Protein AF-A0A6N8U554-F1 (afdb_monomer_lite)

Structure (mmCIF, N/CA/C/O backbone):
data_AF-A0A6N8U554-F1
#
_entry.id   AF-A0A6N8U554-F1
#
loop_
_atom_site.group_PDB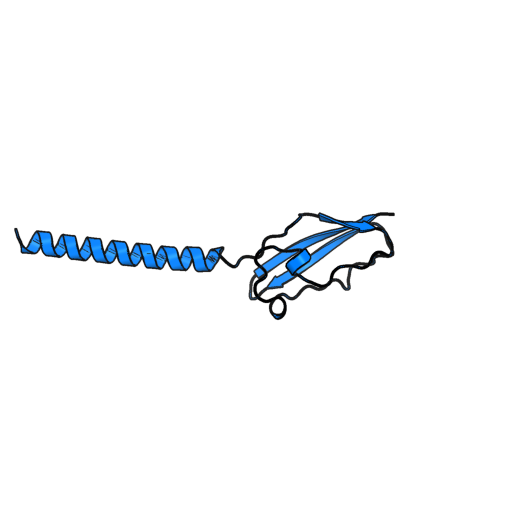
_atom_site.id
_atom_site.type_symbol
_atom_site.label_atom_id
_atom_site.label_alt_id
_atom_site.label_comp_id
_atom_site.label_asym_id
_atom_site.label_entity_id
_atom_site.label_seq_id
_atom_site.pdbx_PDB_ins_code
_atom_site.Cartn_x
_atom_site.Cartn_y
_atom_site.Cartn_z
_atom_site.occupancy
_atom_site.B_iso_or_equiv
_atom_site.auth_seq_id
_atom_site.auth_comp_id
_atom_site.auth_asym_id
_atom_site.auth_atom_id
_atom_site.pdbx_PDB_model_num
ATOM 1 N N . MET A 1 1 ? 44.448 8.160 -43.487 1.00 50.97 1 MET A N 1
ATOM 2 C CA . MET A 1 1 ? 43.441 8.940 -42.715 1.00 50.97 1 MET A CA 1
ATOM 3 C C . MET A 1 1 ? 42.009 8.383 -42.754 1.00 50.97 1 MET A C 1
ATOM 5 O O . MET A 1 1 ? 41.328 8.516 -41.744 1.00 50.97 1 MET A O 1
ATOM 9 N N . LYS A 1 2 ? 41.525 7.752 -43.843 1.00 50.47 2 LYS A N 1
ATOM 10 C CA . LYS A 1 2 ? 40.144 7.209 -43.920 1.00 50.47 2 LYS A CA 1
ATOM 11 C C . LYS A 1 2 ? 39.849 6.090 -42.902 1.00 50.47 2 LYS A C 1
ATOM 13 O O . LYS A 1 2 ? 38.805 6.107 -42.265 1.00 50.47 2 LYS A O 1
ATOM 18 N N . THR A 1 3 ? 40.797 5.181 -42.680 1.00 53.28 3 THR A N 1
ATOM 19 C CA . THR A 1 3 ? 40.669 4.038 -41.753 1.00 53.28 3 THR A CA 1
ATOM 20 C C . THR A 1 3 ? 40.617 4.444 -40.281 1.00 53.28 3 THR A C 1
ATOM 22 O O . THR A 1 3 ? 39.936 3.798 -39.492 1.00 53.28 3 THR A O 1
ATOM 25 N N . LEU A 1 4 ? 41.306 5.530 -39.906 1.00 53.41 4 LEU A N 1
ATOM 26 C CA . LEU A 1 4 ? 41.271 6.063 -38.541 1.00 53.41 4 LEU A CA 1
ATOM 27 C C . LEU A 1 4 ? 39.883 6.637 -38.236 1.00 53.41 4 LEU A C 1
ATOM 29 O O . LEU A 1 4 ? 39.271 6.263 -37.244 1.00 53.41 4 LEU A O 1
ATOM 33 N N . ARG A 1 5 ? 39.354 7.474 -39.143 1.00 56.22 5 ARG A N 1
ATOM 34 C CA . ARG A 1 5 ? 38.008 8.054 -39.022 1.00 56.22 5 ARG A CA 1
ATOM 35 C C . ARG A 1 5 ? 36.937 6.971 -38.906 1.00 56.22 5 ARG A C 1
ATOM 37 O O . ARG A 1 5 ? 36.113 7.066 -38.013 1.00 56.22 5 ARG A O 1
ATOM 44 N N . PHE A 1 6 ? 37.019 5.915 -39.717 1.00 57.59 6 PHE A N 1
ATOM 45 C CA . PHE A 1 6 ? 36.070 4.797 -39.684 1.00 57.59 6 PHE A CA 1
ATOM 46 C C . PHE A 1 6 ? 36.051 4.070 -38.327 1.00 57.59 6 PHE A C 1
ATOM 48 O O . PHE A 1 6 ? 34.981 3.795 -37.792 1.00 57.59 6 PHE A O 1
ATOM 55 N N . LYS A 1 7 ? 37.225 3.825 -37.723 1.00 60.88 7 LYS A N 1
ATOM 56 C CA . LYS A 1 7 ? 37.327 3.245 -36.373 1.00 60.88 7 LYS A CA 1
ATOM 57 C C . LYS A 1 7 ? 36.694 4.156 -35.319 1.00 60.88 7 LYS A C 1
ATOM 59 O O . LYS A 1 7 ? 35.897 3.678 -34.522 1.00 60.88 7 LYS A O 1
ATOM 64 N N . TYR A 1 8 ? 36.982 5.461 -35.345 1.00 64.94 8 TYR A N 1
ATOM 65 C CA . TYR A 1 8 ? 36.357 6.425 -34.428 1.00 64.94 8 TYR A CA 1
ATOM 66 C C . TYR A 1 8 ? 34.835 6.487 -34.586 1.00 64.94 8 TYR A C 1
ATOM 68 O O . TYR A 1 8 ? 34.127 6.543 -33.585 1.00 64.94 8 TYR A O 1
ATOM 76 N N . THR A 1 9 ? 34.319 6.421 -35.817 1.00 71.50 9 THR A N 1
ATOM 77 C CA . THR A 1 9 ? 32.872 6.380 -36.065 1.00 71.50 9 THR A CA 1
ATOM 78 C C . THR A 1 9 ? 32.244 5.109 -35.491 1.00 71.50 9 THR A C 1
ATOM 80 O O . THR A 1 9 ? 31.203 5.191 -34.848 1.00 71.50 9 THR A O 1
ATOM 83 N N . ILE A 1 10 ? 32.898 3.951 -35.634 1.00 77.62 10 ILE A N 1
ATOM 84 C CA . ILE A 1 10 ? 32.434 2.685 -35.043 1.00 77.62 10 ILE A CA 1
ATOM 85 C C . ILE A 1 10 ? 32.422 2.762 -33.509 1.00 77.62 10 ILE A C 1
ATOM 87 O O . ILE A 1 10 ? 31.421 2.401 -32.895 1.00 77.62 10 ILE A O 1
ATOM 91 N N . TYR A 1 11 ? 33.488 3.273 -32.881 1.00 81.75 11 TYR A N 1
ATOM 92 C CA . TYR A 1 11 ? 33.541 3.419 -31.421 1.00 81.75 11 TYR A CA 1
ATOM 93 C C . TYR A 1 11 ? 32.488 4.401 -30.893 1.00 81.75 11 TYR A C 1
ATOM 95 O O . TYR A 1 11 ? 31.866 4.130 -29.865 1.00 81.75 11 TYR A O 1
ATOM 103 N N . ALA A 1 12 ? 32.238 5.504 -31.604 1.00 81.06 12 ALA A N 1
ATOM 104 C CA . ALA A 1 12 ? 31.203 6.468 -31.237 1.00 81.06 12 ALA A CA 1
ATOM 105 C C . ALA A 1 12 ? 29.803 5.836 -31.287 1.00 81.06 12 ALA A C 1
ATOM 107 O O . ALA A 1 12 ? 29.045 5.945 -30.325 1.00 81.06 12 ALA A O 1
ATOM 108 N N . VAL A 1 13 ? 29.489 5.100 -32.360 1.00 84.88 13 VAL A N 1
ATOM 109 C CA . VAL A 1 13 ? 28.211 4.383 -32.501 1.00 84.88 13 VAL A CA 1
ATOM 110 C C . VAL A 1 13 ? 28.048 3.328 -31.405 1.00 84.88 13 VAL A C 1
ATOM 112 O O . VAL A 1 13 ? 26.995 3.263 -30.773 1.00 84.88 13 VAL A O 1
ATOM 115 N N . LEU A 1 14 ? 29.095 2.548 -31.119 1.00 86.44 14 LEU A N 1
ATOM 116 C CA . LEU A 1 14 ? 29.058 1.529 -30.069 1.00 86.44 14 LEU A CA 1
ATOM 117 C C . LEU A 1 14 ? 28.824 2.150 -28.683 1.00 86.44 14 LEU A C 1
ATOM 119 O O . LEU A 1 14 ? 28.030 1.641 -27.898 1.00 86.44 14 LEU A O 1
ATOM 123 N N . THR A 1 15 ? 29.459 3.292 -28.408 1.00 86.06 15 THR A N 1
ATOM 124 C CA . THR A 1 15 ? 29.278 4.032 -27.150 1.00 86.06 15 THR A CA 1
ATOM 125 C C . THR A 1 15 ? 27.847 4.549 -27.012 1.00 86.06 15 THR A C 1
ATOM 127 O O . THR A 1 15 ? 27.246 4.408 -25.949 1.00 86.06 15 THR A O 1
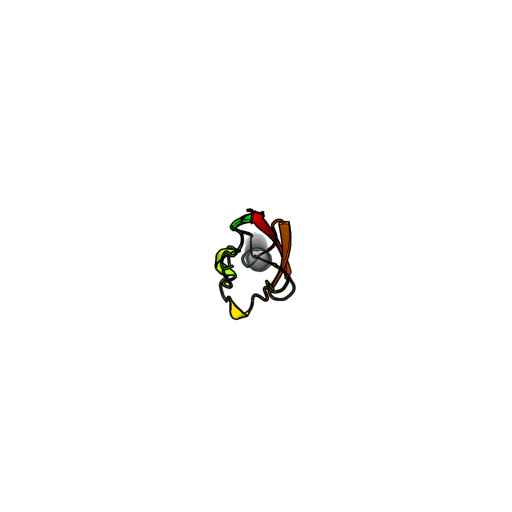ATOM 130 N N . CYS A 1 16 ? 27.262 5.082 -28.090 1.00 85.44 16 CYS A N 1
ATOM 131 C CA . CYS A 1 16 ? 25.864 5.515 -28.103 1.00 85.44 16 CYS A CA 1
ATOM 132 C C . CYS A 1 16 ? 24.884 4.357 -27.861 1.00 85.44 16 CYS A C 1
ATOM 134 O O . CYS A 1 16 ? 23.925 4.528 -27.111 1.00 85.44 16 CYS A O 1
ATOM 136 N N . ILE A 1 17 ? 25.133 3.178 -28.443 1.00 87.81 17 ILE A N 1
ATOM 137 C CA . ILE A 1 17 ? 24.305 1.980 -28.220 1.00 87.81 17 ILE A CA 1
ATOM 138 C C . ILE A 1 17 ? 24.427 1.493 -26.768 1.00 87.81 17 ILE A C 1
ATOM 140 O O . ILE A 1 17 ? 23.426 1.166 -26.135 1.00 87.81 17 ILE A O 1
ATOM 144 N N . CYS A 1 18 ? 25.633 1.487 -26.19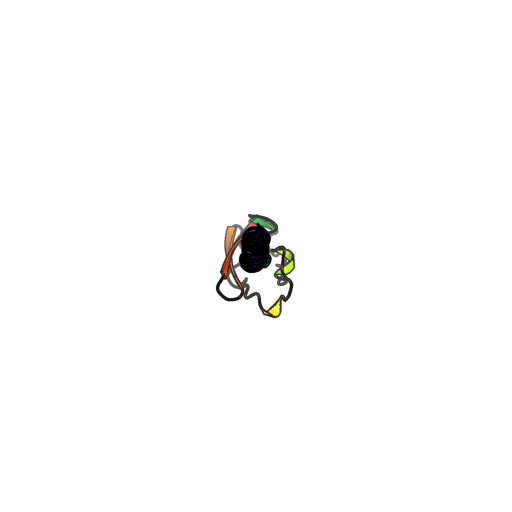8 1.00 87.88 18 CYS A N 1
ATOM 145 C CA . CYS A 1 18 ? 25.821 1.137 -24.789 1.00 87.88 18 CYS A CA 1
ATOM 146 C C . CYS A 1 18 ? 25.104 2.122 -23.853 1.00 87.88 18 CYS A C 1
ATOM 148 O O . CYS A 1 18 ? 24.464 1.698 -22.892 1.00 87.88 18 CYS A O 1
ATOM 150 N N . LEU A 1 19 ? 25.157 3.426 -24.144 1.00 86.62 19 LEU A N 1
ATOM 151 C CA . LEU A 1 19 ? 24.451 4.452 -23.370 1.00 86.62 19 LEU A CA 1
ATOM 152 C C . LEU A 1 19 ? 22.925 4.296 -23.450 1.00 86.62 19 LEU A C 1
ATOM 154 O O . LEU A 1 19 ? 22.253 4.435 -22.429 1.00 86.62 19 LEU A O 1
ATOM 158 N N . SER A 1 20 ? 22.367 3.967 -24.620 1.00 84.44 20 SER A N 1
ATOM 159 C CA . SER A 1 20 ? 20.921 3.751 -24.761 1.00 84.44 20 SER A CA 1
ATOM 160 C C . SER A 1 20 ? 20.450 2.476 -24.053 1.00 84.44 20 SER A C 1
ATOM 162 O O . SER A 1 20 ? 19.412 2.500 -23.388 1.00 84.44 20 SER A O 1
ATOM 164 N N . LEU A 1 21 ? 21.235 1.394 -24.099 1.00 84.94 21 LEU A N 1
ATOM 165 C CA . LEU A 1 21 ? 20.973 0.167 -23.336 1.00 84.94 21 LEU A CA 1
ATOM 166 C C . LEU A 1 21 ? 21.012 0.418 -21.821 1.00 84.94 21 LEU A C 1
ATOM 168 O O . LEU A 1 21 ? 20.095 0.006 -21.111 1.00 84.94 21 LEU A O 1
ATOM 172 N N . LEU A 1 22 ? 22.021 1.144 -21.323 1.00 82.19 22 LEU A N 1
ATOM 173 C CA . LEU A 1 22 ? 22.102 1.537 -19.910 1.00 82.19 22 LEU A CA 1
ATOM 174 C C . LEU A 1 22 ? 20.917 2.418 -19.495 1.00 82.19 22 LEU A C 1
ATOM 176 O O . LEU A 1 22 ? 20.358 2.222 -18.415 1.00 82.19 22 LEU A O 1
ATOM 180 N N . GLY A 1 23 ? 20.486 3.335 -20.365 1.00 72.31 23 GLY A N 1
ATOM 181 C CA . GLY A 1 23 ? 19.292 4.152 -20.155 1.00 72.31 23 GLY A CA 1
ATOM 182 C C . GLY A 1 23 ? 18.021 3.311 -20.014 1.00 72.31 23 GLY A C 1
ATOM 183 O O . GLY A 1 23 ? 17.255 3.514 -19.074 1.00 72.31 23 GLY A O 1
ATOM 184 N N . MET A 1 24 ? 17.819 2.314 -20.882 1.00 72.75 24 MET A N 1
ATOM 185 C CA . MET A 1 24 ? 16.669 1.404 -20.795 1.00 72.75 24 MET A CA 1
ATOM 186 C C . MET A 1 24 ? 16.686 0.552 -19.521 1.00 72.75 24 MET A C 1
ATOM 188 O O . MET A 1 24 ? 15.639 0.363 -18.906 1.00 72.75 24 MET A O 1
ATOM 192 N N . ILE A 1 25 ? 17.858 0.088 -19.077 1.00 69.69 25 ILE A N 1
ATOM 193 C CA . ILE A 1 25 ? 18.000 -0.643 -17.807 1.00 69.69 25 ILE A CA 1
ATOM 194 C C . ILE A 1 25 ? 17.684 0.277 -16.620 1.00 69.69 25 ILE A C 1
ATOM 196 O O . ILE A 1 25 ? 16.956 -0.122 -15.713 1.00 69.69 25 ILE A O 1
ATOM 200 N N . TYR A 1 26 ? 18.177 1.519 -16.633 1.00 64.19 26 TYR A N 1
ATOM 201 C CA . TYR A 1 26 ? 17.923 2.494 -15.571 1.00 64.19 26 TYR A CA 1
ATOM 202 C C . TYR A 1 26 ? 16.437 2.866 -15.472 1.00 64.19 26 TYR A C 1
ATOM 204 O O . TYR A 1 26 ? 15.872 2.908 -14.375 1.00 64.19 26 TYR A O 1
ATOM 212 N N . VAL A 1 27 ? 15.778 3.081 -16.614 1.00 61.62 27 VAL A N 1
ATOM 213 C CA . VAL A 1 27 ? 14.333 3.337 -16.678 1.00 61.62 27 VAL A CA 1
ATOM 214 C C . VAL A 1 27 ? 13.538 2.084 -16.305 1.00 61.62 27 VAL A C 1
ATOM 216 O O . VAL A 1 27 ? 12.563 2.199 -15.578 1.00 61.6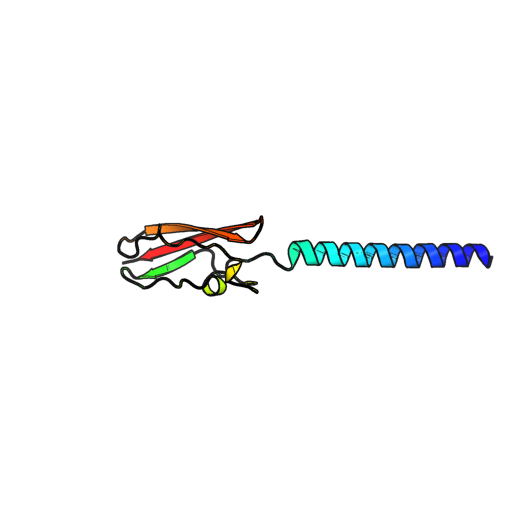2 27 VAL A O 1
ATOM 219 N N . GLY A 1 28 ? 13.956 0.882 -16.703 1.00 55.34 28 GLY A N 1
ATOM 220 C CA . GLY A 1 28 ? 13.299 -0.367 -16.300 1.00 55.34 28 GLY A CA 1
ATOM 221 C C . GLY A 1 28 ? 13.420 -0.653 -14.798 1.00 55.34 28 GLY A C 1
ATOM 222 O O . GLY A 1 28 ? 12.472 -1.125 -14.170 1.00 55.34 28 GLY A O 1
ATOM 223 N N . ALA A 1 29 ? 14.560 -0.311 -14.194 1.00 57.59 29 ALA A N 1
ATOM 224 C CA . ALA A 1 29 ? 14.790 -0.466 -12.763 1.00 57.59 29 ALA A CA 1
ATOM 225 C C . ALA A 1 29 ? 13.997 0.558 -11.930 1.00 57.59 29 ALA A C 1
ATOM 227 O O . ALA A 1 29 ? 13.470 0.207 -10.873 1.00 57.59 29 ALA A O 1
ATOM 228 N N . ASN A 1 30 ? 13.860 1.803 -12.389 1.00 53.62 30 ASN A N 1
ATOM 229 C CA . ASN A 1 30 ? 13.222 2.870 -11.605 1.00 53.62 30 ASN A CA 1
ATOM 230 C C . ASN A 1 30 ? 11.770 3.181 -12.011 1.00 53.62 30 ASN A C 1
ATOM 232 O O . ASN A 1 30 ? 10.988 3.638 -11.183 1.00 53.62 30 ASN A O 1
ATOM 236 N N . GLY A 1 31 ? 11.380 2.899 -13.251 1.00 51.94 31 GLY A N 1
ATOM 237 C CA . GLY A 1 31 ? 10.127 3.346 -13.873 1.00 51.94 31 GLY A CA 1
ATOM 238 C C . GLY A 1 31 ? 8.861 2.605 -13.442 1.00 51.94 31 GLY A C 1
ATOM 239 O O . GLY A 1 31 ? 7.766 3.030 -13.791 1.00 51.94 31 GLY A O 1
ATOM 240 N N . LEU A 1 32 ? 8.985 1.527 -12.665 1.00 60.69 32 LEU A N 1
ATOM 241 C CA . LEU A 1 32 ? 7.848 0.730 -12.181 1.00 60.69 32 LEU A CA 1
ATOM 242 C C . LEU A 1 32 ? 7.817 0.601 -10.652 1.00 60.69 32 LEU A C 1
ATOM 244 O O . LEU A 1 32 ? 7.117 -0.253 -10.114 1.00 60.69 32 LEU A O 1
ATOM 248 N N . ALA A 1 33 ? 8.597 1.411 -9.929 1.00 72.56 33 ALA A N 1
ATOM 249 C CA . ALA A 1 33 ? 8.517 1.419 -8.475 1.00 72.56 33 ALA A CA 1
ATOM 250 C C . ALA A 1 33 ? 7.197 2.061 -8.025 1.00 72.56 33 ALA A C 1
ATOM 252 O O . ALA A 1 33 ? 6.912 3.201 -8.391 1.00 72.56 33 ALA A O 1
ATOM 253 N N . LEU A 1 34 ? 6.425 1.368 -7.184 1.00 83.94 34 LEU A N 1
ATOM 254 C CA . LEU A 1 34 ? 5.322 2.016 -6.480 1.00 83.94 34 LEU A CA 1
ATOM 255 C C . LEU A 1 34 ? 5.865 3.148 -5.607 1.00 83.94 34 LEU A C 1
ATOM 257 O O . LEU A 1 34 ? 6.918 3.021 -4.984 1.00 83.94 34 LEU A O 1
ATOM 261 N N . ALA A 1 35 ? 5.113 4.239 -5.530 1.00 86.19 35 ALA A N 1
ATOM 262 C CA . ALA A 1 35 ? 5.409 5.343 -4.625 1.00 86.19 35 ALA A CA 1
ATOM 263 C C . ALA A 1 35 ? 4.173 5.642 -3.765 1.00 86.19 35 ALA A C 1
ATOM 265 O O . ALA A 1 35 ? 3.101 5.864 -4.338 1.00 86.19 35 ALA A O 1
ATOM 266 N N . PRO A 1 36 ? 4.270 5.657 -2.422 1.00 87.56 36 PRO A N 1
ATOM 267 C CA . PRO A 1 36 ? 3.142 6.025 -1.573 1.00 87.56 36 PRO A CA 1
ATOM 268 C C . PRO A 1 36 ? 2.613 7.413 -1.953 1.00 87.56 36 PRO A C 1
ATOM 270 O O . PRO A 1 36 ? 3.376 8.369 -2.093 1.00 87.56 36 PRO A O 1
ATOM 273 N N . ARG A 1 37 ? 1.295 7.556 -2.116 1.00 90.62 37 ARG A N 1
ATOM 274 C CA . ARG A 1 37 ? 0.658 8.862 -2.363 1.00 90.62 37 ARG A CA 1
ATOM 275 C C . ARG A 1 37 ? 0.741 9.768 -1.141 1.00 90.62 37 ARG A C 1
ATOM 277 O O . ARG A 1 37 ? 0.796 10.986 -1.294 1.00 90.62 37 ARG A O 1
ATOM 284 N N . LYS A 1 38 ? 0.719 9.171 0.051 1.00 91.50 38 LYS A N 1
ATOM 285 C CA . LYS A 1 38 ? 0.860 9.831 1.349 1.00 91.50 38 LYS A CA 1
ATOM 286 C C . LYS A 1 38 ? 1.674 8.933 2.274 1.00 91.50 38 LYS A C 1
ATOM 288 O O . LYS A 1 38 ? 1.589 7.713 2.177 1.00 91.50 38 LYS A O 1
ATOM 293 N N . ALA A 1 39 ? 2.412 9.540 3.200 1.00 85.81 39 ALA A N 1
ATOM 294 C CA . ALA A 1 39 ? 3.095 8.800 4.261 1.00 85.81 39 ALA A CA 1
ATOM 295 C C . ALA A 1 39 ? 2.102 8.224 5.291 1.00 85.81 39 ALA A C 1
ATOM 297 O O . ALA A 1 39 ? 2.321 7.143 5.838 1.00 85.81 39 ALA A O 1
ATOM 298 N N . VAL A 1 40 ? 0.998 8.943 5.537 1.00 94.06 40 VAL A N 1
ATOM 299 C CA . VAL A 1 40 ? -0.056 8.563 6.483 1.00 94.06 40 VAL A CA 1
ATOM 300 C C . VAL A 1 40 ? -1.430 8.837 5.868 1.00 94.06 40 VAL A C 1
ATOM 302 O O . VAL A 1 40 ? -1.676 9.923 5.340 1.00 94.06 40 VAL A O 1
ATOM 305 N N . PHE A 1 41 ? -2.328 7.860 5.950 1.00 95.00 41 PHE A N 1
ATOM 306 C CA . PHE A 1 41 ? -3.727 7.968 5.543 1.00 95.00 41 PHE A CA 1
ATOM 307 C C . PHE A 1 41 ? -4.613 8.003 6.780 1.00 95.00 41 PHE A C 1
ATOM 309 O O . PHE A 1 41 ? -4.581 7.071 7.577 1.00 95.00 41 PHE A O 1
ATOM 316 N N . THR A 1 42 ? -5.404 9.058 6.938 1.00 95.56 42 THR A N 1
ATOM 317 C CA . THR A 1 42 ? -6.280 9.217 8.103 1.00 95.56 42 THR A CA 1
ATOM 318 C C . THR A 1 42 ? -7.692 8.748 7.777 1.00 95.56 42 THR A C 1
ATOM 320 O O . THR A 1 42 ? -8.242 9.142 6.750 1.00 95.56 42 THR A O 1
ATOM 323 N N . TYR A 1 43 ? -8.271 7.941 8.660 1.00 95.25 43 TYR A N 1
ATOM 324 C CA . TYR A 1 43 ? -9.659 7.493 8.612 1.00 95.25 43 TYR A CA 1
ATOM 325 C C . TYR A 1 43 ? -10.327 7.753 9.964 1.00 95.25 43 TYR A C 1
ATOM 327 O O . TYR A 1 43 ? -9.679 7.692 11.005 1.00 95.25 43 TYR A O 1
ATOM 335 N N . GLN A 1 44 ? -11.624 8.035 9.929 1.00 95.38 44 GLN A N 1
ATOM 336 C CA . GLN A 1 44 ? -12.461 8.140 11.123 1.00 95.38 44 GLN A CA 1
ATOM 337 C C . GLN A 1 44 ? -12.811 6.744 11.651 1.00 95.38 44 GLN A C 1
ATOM 339 O O . GLN A 1 44 ? -12.858 5.778 10.878 1.00 95.38 44 GLN A O 1
ATOM 344 N N . GLN A 1 45 ? -13.052 6.638 12.955 1.00 94.75 45 GLN A N 1
ATOM 345 C CA . GLN A 1 45 ? -13.418 5.391 13.614 1.00 94.75 45 GLN A CA 1
ATOM 346 C C . GLN A 1 45 ? -14.691 4.798 12.989 1.00 94.75 45 GLN A C 1
ATOM 348 O O . GLN A 1 45 ? -15.652 5.498 12.682 1.00 94.75 45 GLN A O 1
ATOM 353 N N . GLY A 1 46 ? -14.679 3.490 12.731 1.00 91.31 46 GLY A N 1
ATOM 354 C CA . GLY A 1 46 ? -15.751 2.787 12.017 1.00 91.31 46 GLY A CA 1
ATOM 355 C C . GLY A 1 46 ? -15.792 3.045 10.504 1.00 91.31 46 GLY A C 1
ATOM 356 O O . GLY A 1 46 ? -16.628 2.469 9.810 1.00 91.31 46 GLY A O 1
ATOM 357 N N . GLY A 1 47 ? -14.882 3.866 9.970 1.00 91.25 47 GLY A N 1
ATOM 358 C CA . GLY A 1 47 ? -14.780 4.144 8.543 1.00 91.25 47 GLY A CA 1
ATOM 359 C C . GLY A 1 47 ? -14.414 2.910 7.712 1.00 91.25 47 GLY A C 1
ATOM 360 O O . GLY A 1 47 ? -13.737 1.988 8.170 1.00 91.25 47 GLY A O 1
ATOM 361 N N . THR A 1 48 ? -14.844 2.903 6.449 1.00 92.25 48 THR A N 1
ATOM 362 C CA . THR A 1 48 ? -14.494 1.844 5.492 1.00 92.25 48 THR A CA 1
ATOM 363 C C . THR A 1 48 ? -13.144 2.137 4.841 1.00 92.25 48 THR A C 1
ATOM 365 O O . THR A 1 48 ? -12.963 3.183 4.213 1.00 92.25 48 THR A O 1
ATOM 368 N N . LEU A 1 49 ? -12.199 1.202 4.957 1.00 93.19 49 LEU A N 1
ATOM 369 C CA . LEU A 1 49 ? -10.910 1.287 4.270 1.00 93.19 49 LEU A CA 1
ATOM 370 C C . LEU A 1 49 ? -11.083 1.007 2.777 1.00 93.19 49 LEU A C 1
ATOM 372 O O . LEU A 1 49 ? -11.854 0.134 2.379 1.00 93.19 49 LEU A O 1
ATOM 376 N N . LYS A 1 50 ? -10.337 1.726 1.936 1.00 92.50 50 LYS A N 1
ATOM 377 C CA . LYS A 1 50 ? -10.248 1.392 0.513 1.00 92.50 50 LYS A CA 1
ATOM 378 C C . LYS A 1 50 ? -9.403 0.130 0.359 1.00 92.50 50 LYS A C 1
ATOM 380 O O . LYS A 1 50 ? -8.360 0.013 0.980 1.00 92.50 50 LYS A O 1
ATOM 385 N N . THR A 1 51 ? -9.842 -0.815 -0.460 1.00 89.50 51 THR A N 1
ATOM 386 C CA . THR A 1 51 ? -9.079 -2.042 -0.750 1.00 89.50 51 THR A CA 1
ATOM 387 C C . THR A 1 51 ? -8.194 -1.900 -1.984 1.00 89.50 51 THR A C 1
ATOM 389 O O . THR A 1 51 ? -7.253 -2.668 -2.147 1.00 89.50 51 THR A O 1
ATOM 392 N N . ASP A 1 52 ? -8.465 -0.900 -2.826 1.00 90.62 52 ASP A N 1
ATOM 393 C CA . ASP A 1 52 ? -7.696 -0.618 -4.034 1.00 90.62 52 ASP A CA 1
ATOM 394 C C . ASP A 1 52 ? -6.275 -0.114 -3.696 1.00 90.62 52 ASP A C 1
ATOM 396 O O . ASP A 1 52 ? -6.129 0.950 -3.080 1.00 90.62 52 ASP A O 1
ATOM 400 N N . PRO A 1 53 ? -5.209 -0.811 -4.129 1.00 90.19 53 PRO A N 1
ATOM 401 C CA . PRO A 1 53 ? -3.836 -0.342 -3.972 1.00 90.19 53 PRO A CA 1
ATOM 402 C C . PRO A 1 53 ? -3.562 0.992 -4.684 1.00 90.19 53 PRO A C 1
ATOM 404 O O . PRO A 1 53 ? -2.725 1.772 -4.218 1.00 90.19 53 PRO A O 1
ATOM 407 N N . GLY A 1 54 ? -4.270 1.289 -5.783 1.00 91.50 54 GLY A N 1
ATOM 408 C CA . GLY A 1 54 ? -4.139 2.538 -6.543 1.00 91.50 54 GLY A CA 1
ATOM 409 C C . GLY A 1 54 ? -4.530 3.787 -5.746 1.00 91.50 54 GLY A C 1
ATOM 410 O O . GLY A 1 54 ? -4.007 4.882 -5.996 1.00 91.50 54 GLY A O 1
ATOM 411 N N . TYR A 1 55 ? -5.380 3.621 -4.728 1.00 92.94 55 TYR A N 1
ATOM 412 C CA . TYR A 1 55 ? -5.716 4.668 -3.767 1.00 92.94 55 TYR A CA 1
ATOM 413 C C . TYR A 1 55 ? -4.524 5.059 -2.880 1.00 92.94 55 TYR A C 1
ATOM 415 O O . TYR A 1 55 ? -4.370 6.233 -2.531 1.00 92.94 55 TYR A O 1
ATOM 423 N N . TYR A 1 56 ? -3.662 4.099 -2.533 1.00 92.62 56 TYR A N 1
ATOM 424 C CA . TYR A 1 56 ? -2.533 4.316 -1.626 1.00 92.62 56 TYR A CA 1
ATOM 425 C C . TYR A 1 56 ? -1.221 4.604 -2.356 1.00 92.62 56 TYR A C 1
ATOM 427 O O . TYR A 1 56 ? -0.384 5.342 -1.836 1.00 92.62 56 TYR A O 1
ATOM 435 N N . PHE A 1 57 ? -1.050 4.087 -3.573 1.00 90.62 57 PHE A N 1
ATOM 436 C CA . PHE A 1 57 ? 0.194 4.176 -4.335 1.00 90.62 57 PHE A CA 1
ATOM 437 C C . PHE A 1 57 ? 0.006 4.831 -5.708 1.00 90.62 57 PHE A C 1
ATOM 439 O O . PHE A 1 57 ? -1.037 4.733 -6.351 1.00 90.62 57 PHE A O 1
ATOM 446 N N . LYS A 1 58 ? 1.048 5.521 -6.172 1.00 88.75 58 LYS A N 1
ATOM 447 C CA . LYS A 1 58 ? 1.230 5.924 -7.570 1.00 88.75 58 LYS A CA 1
ATOM 448 C C . LYS A 1 58 ? 1.973 4.815 -8.315 1.00 88.75 58 LYS A C 1
ATOM 450 O O . LYS A 1 58 ? 2.761 4.093 -7.708 1.00 88.75 58 LYS A O 1
ATOM 455 N N . GLY A 1 59 ? 1.745 4.723 -9.624 1.00 84.38 59 GLY A N 1
ATOM 456 C CA . GLY A 1 59 ? 2.426 3.749 -10.484 1.00 84.38 59 GLY A CA 1
ATOM 457 C C . GLY A 1 59 ? 1.853 2.331 -10.416 1.00 84.38 59 GLY A C 1
ATOM 458 O O . GLY A 1 59 ? 2.471 1.407 -10.933 1.00 84.38 59 GLY A O 1
ATOM 459 N N . VAL A 1 60 ? 0.679 2.144 -9.801 1.00 85.56 60 VAL A N 1
ATOM 460 C CA . VAL A 1 60 ? -0.058 0.876 -9.888 1.00 85.56 60 VAL A CA 1
ATOM 461 C C . VAL A 1 60 ? -0.614 0.753 -11.307 1.00 85.56 60 VAL A C 1
ATOM 463 O O . VAL A 1 60 ? -1.551 1.459 -11.666 1.00 85.56 60 VAL A O 1
ATOM 466 N N . THR A 1 61 ? 0.000 -0.104 -12.118 1.00 82.00 61 THR A N 1
ATOM 467 C CA . THR A 1 61 ? -0.441 -0.413 -13.490 1.00 82.00 61 THR A CA 1
ATOM 468 C C . THR A 1 61 ? -1.299 -1.673 -13.561 1.00 82.00 61 THR A C 1
ATOM 470 O O . THR A 1 61 ? -2.163 -1.774 -14.422 1.00 82.00 61 THR A O 1
ATOM 473 N N . ASP A 1 62 ? -1.073 -2.610 -12.641 1.00 82.31 62 ASP A N 1
ATOM 474 C CA . ASP A 1 62 ? -1.800 -3.872 -12.506 1.00 82.31 62 ASP A CA 1
ATOM 475 C C . ASP A 1 62 ? -2.042 -4.132 -11.002 1.00 82.31 62 ASP A C 1
ATOM 477 O O . ASP A 1 62 ? -1.100 -4.511 -10.288 1.00 82.31 62 ASP A O 1
ATOM 481 N N . PRO A 1 63 ? -3.258 -3.856 -10.489 1.00 82.81 63 PRO A N 1
ATOM 482 C CA . PRO A 1 63 ? -3.600 -4.027 -9.078 1.00 82.81 63 PRO A CA 1
ATOM 483 C C . PRO A 1 63 ? -3.479 -5.473 -8.586 1.00 82.81 63 PRO A C 1
ATOM 485 O O . PRO A 1 63 ? -3.073 -5.678 -7.443 1.00 82.81 63 PRO A O 1
ATOM 488 N N . ASP A 1 64 ? -3.739 -6.469 -9.439 1.00 84.69 64 ASP A N 1
ATOM 489 C CA . ASP A 1 64 ? -3.735 -7.890 -9.057 1.00 84.69 64 ASP A CA 1
ATOM 490 C C . ASP A 1 64 ? -2.324 -8.390 -8.711 1.00 84.69 64 ASP A C 1
ATOM 492 O O . ASP A 1 64 ? -2.131 -9.355 -7.964 1.00 84.69 64 ASP A O 1
ATOM 496 N N . ARG A 1 65 ? -1.294 -7.691 -9.202 1.00 84.56 65 ARG A N 1
ATOM 497 C CA . ARG A 1 65 ? 0.113 -7.953 -8.859 1.00 84.56 65 ARG A CA 1
ATOM 498 C C . ARG A 1 65 ? 0.551 -7.309 -7.547 1.00 84.56 65 ARG A C 1
ATOM 500 O O . ARG A 1 65 ? 1.672 -7.567 -7.094 1.00 84.56 65 ARG A O 1
ATOM 507 N N . VAL A 1 66 ? -0.288 -6.467 -6.946 1.00 88.81 66 VAL A N 1
ATOM 508 C CA . VAL A 1 66 ? 0.007 -5.759 -5.701 1.00 88.81 66 VAL A CA 1
ATOM 509 C C . VAL A 1 66 ? -0.695 -6.457 -4.543 1.00 88.81 66 VAL A C 1
ATOM 511 O O . VAL A 1 66 ? -1.901 -6.354 -4.351 1.00 88.81 66 VAL A O 1
ATOM 514 N N . LYS A 1 67 ? 0.086 -7.154 -3.718 1.00 90.81 67 LYS A N 1
ATOM 515 C CA . LYS A 1 67 ? -0.417 -7.805 -2.507 1.00 90.81 67 LYS A CA 1
ATOM 516 C C . LYS A 1 67 ? -0.394 -6.806 -1.357 1.00 90.81 67 LYS A C 1
ATOM 518 O O . LYS A 1 67 ? 0.677 -6.485 -0.840 1.00 90.81 67 LYS A O 1
ATOM 523 N N . MET A 1 68 ? -1.572 -6.327 -0.976 1.00 91.25 68 MET A N 1
ATOM 524 C CA . MET A 1 68 ? -1.796 -5.446 0.168 1.00 91.25 68 MET A CA 1
ATOM 525 C C . MET A 1 68 ? -2.732 -6.141 1.155 1.00 91.25 68 MET A C 1
ATOM 527 O O . MET A 1 68 ? -3.802 -6.602 0.771 1.00 91.25 68 MET A O 1
ATOM 531 N N . ASP A 1 69 ? -2.325 -6.211 2.419 1.00 89.62 69 ASP A N 1
ATOM 532 C CA . ASP A 1 69 ? -3.121 -6.810 3.489 1.00 89.62 69 ASP A CA 1
ATOM 533 C C . ASP A 1 69 ? -3.527 -5.737 4.504 1.00 89.62 69 ASP A C 1
ATOM 535 O O . ASP A 1 69 ? -2.683 -5.153 5.186 1.00 89.62 69 ASP A O 1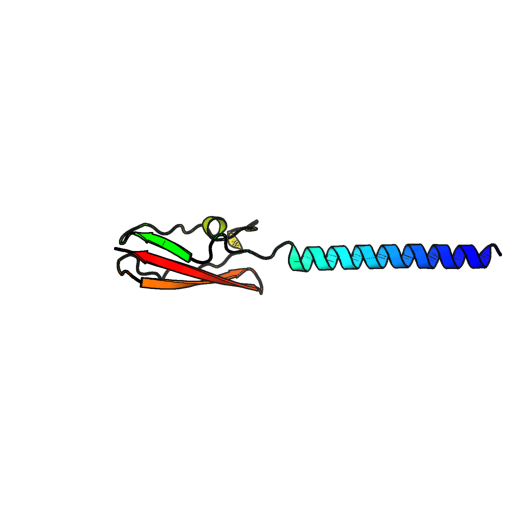
ATOM 539 N N . LEU A 1 70 ? -4.833 -5.474 4.581 1.00 91.44 70 LEU A N 1
ATOM 540 C CA . LEU A 1 70 ? -5.437 -4.514 5.508 1.00 91.44 70 LEU A CA 1
ATOM 541 C C . LEU A 1 70 ? -6.091 -5.190 6.720 1.00 91.44 70 LEU A C 1
ATOM 543 O O . LEU A 1 70 ? -6.627 -4.496 7.579 1.00 91.44 70 LEU A O 1
ATOM 547 N N . SER A 1 71 ? -6.039 -6.522 6.826 1.00 89.44 71 SER A N 1
ATOM 548 C CA . SER A 1 71 ? -6.729 -7.286 7.880 1.00 89.44 71 SER A CA 1
ATOM 549 C C . SER A 1 71 ? -6.278 -6.930 9.299 1.00 89.44 71 SER A C 1
ATOM 551 O O . SER A 1 71 ? -7.025 -7.110 10.256 1.00 89.44 71 SER A O 1
ATOM 553 N N . LYS A 1 72 ? -5.064 -6.388 9.445 1.00 89.56 72 LYS A N 1
ATOM 554 C CA . LYS A 1 72 ? -4.496 -5.960 10.731 1.00 89.56 72 LYS A CA 1
ATOM 555 C C . LYS A 1 72 ? -4.974 -4.581 11.195 1.00 89.56 72 LYS A C 1
ATOM 557 O O . LYS A 1 72 ? -4.599 -4.157 12.287 1.00 89.56 72 LYS A O 1
ATOM 562 N N . VAL A 1 73 ? -5.748 -3.864 10.379 1.00 92.94 73 VAL A N 1
ATOM 563 C CA . VAL A 1 73 ? -6.275 -2.542 10.731 1.00 92.94 73 VAL A CA 1
ATOM 564 C C . VAL A 1 73 ? -7.630 -2.701 11.397 1.00 92.94 73 VAL A C 1
ATOM 566 O O . VAL A 1 73 ? -8.627 -2.996 10.742 1.00 92.94 73 VAL A O 1
ATOM 569 N N . ASP A 1 74 ? -7.671 -2.461 12.703 1.00 94.12 74 ASP A N 1
ATOM 570 C CA . ASP A 1 74 ? -8.927 -2.386 13.444 1.00 94.12 74 ASP A CA 1
ATOM 571 C C . ASP A 1 74 ? -9.498 -0.967 13.328 1.00 94.12 74 ASP A C 1
ATOM 573 O O . ASP A 1 74 ? -9.083 -0.055 14.039 1.00 94.12 74 ASP A O 1
ATOM 577 N N . THR A 1 75 ? -10.458 -0.760 12.423 1.00 93.19 75 THR A N 1
ATOM 578 C CA . THR A 1 75 ? -11.078 0.562 12.224 1.00 93.19 75 THR A CA 1
ATOM 579 C C . THR A 1 75 ? -11.921 1.014 13.411 1.00 93.19 75 THR A C 1
ATOM 581 O O . THR A 1 75 ? -12.307 2.179 13.467 1.00 93.19 75 THR A O 1
ATOM 584 N N . LYS A 1 76 ? -12.207 0.135 14.378 1.00 93.94 76 LYS A N 1
ATOM 585 C CA . LYS A 1 76 ? -12.944 0.482 15.597 1.00 93.94 76 LYS A CA 1
ATOM 586 C C . LYS A 1 76 ? -12.034 0.983 16.708 1.00 93.94 76 LYS A C 1
ATOM 588 O O . LYS A 1 76 ? -12.554 1.390 17.742 1.00 93.94 76 LYS A O 1
ATOM 593 N N . LYS A 1 77 ? -10.713 0.956 16.536 1.00 94.69 77 LYS A N 1
ATOM 594 C CA . LYS A 1 77 ? -9.765 1.424 17.548 1.00 94.69 77 LYS A CA 1
ATOM 595 C C . LYS A 1 77 ? -8.922 2.566 16.983 1.00 94.69 77 LYS A C 1
ATOM 597 O O . LYS A 1 77 ? -8.240 2.372 15.977 1.00 94.69 77 LYS A O 1
ATOM 602 N N . PRO A 1 78 ? -8.943 3.752 17.613 1.00 95.44 78 PRO A N 1
ATOM 603 C CA . PRO A 1 78 ? -7.999 4.810 17.287 1.00 95.44 78 PRO A CA 1
ATOM 604 C C . PRO A 1 78 ? -6.558 4.314 17.441 1.00 95.44 78 PRO A C 1
ATOM 606 O O . PRO A 1 78 ? -6.227 3.590 18.381 1.00 95.44 78 PRO A O 1
ATOM 609 N N . GLY A 1 79 ? -5.690 4.686 16.505 1.00 95.44 79 GLY A N 1
ATOM 610 C CA . GLY A 1 79 ? -4.325 4.172 16.474 1.00 95.44 79 GLY A CA 1
ATOM 611 C C . GLY A 1 79 ? -3.623 4.398 15.145 1.00 95.44 79 GLY A C 1
ATOM 612 O O . GLY A 1 79 ? -4.210 4.893 14.185 1.00 95.44 79 GLY A O 1
ATOM 613 N N . ILE A 1 80 ? -2.339 4.045 15.085 1.00 96.19 80 ILE A N 1
ATOM 614 C CA . ILE A 1 80 ? -1.549 4.080 13.851 1.00 96.19 80 ILE A CA 1
ATOM 615 C C . ILE A 1 80 ? -1.139 2.653 13.500 1.00 96.19 80 ILE A C 1
ATOM 617 O O . ILE A 1 80 ? -0.464 1.980 14.274 1.00 96.19 80 ILE A O 1
ATOM 621 N N . TYR A 1 81 ? -1.515 2.224 12.303 1.00 95.50 81 TYR A N 1
ATOM 622 C CA . TYR A 1 81 ? -1.292 0.892 11.767 1.00 95.50 81 TYR A CA 1
ATOM 623 C C . TYR A 1 81 ? -0.333 0.983 10.583 1.00 95.50 81 TYR A C 1
ATOM 625 O O . TYR A 1 81 ? -0.567 1.751 9.650 1.00 95.50 81 TYR A O 1
ATOM 633 N N . THR A 1 82 ? 0.747 0.207 10.599 1.00 94.44 82 THR A N 1
ATOM 634 C CA . THR A 1 82 ? 1.670 0.115 9.460 1.00 94.44 82 THR A CA 1
ATOM 635 C C . THR A 1 82 ? 1.217 -0.999 8.527 1.00 94.44 82 THR A C 1
ATOM 637 O O . THR A 1 82 ? 1.083 -2.148 8.947 1.00 94.44 82 THR A O 1
ATOM 640 N N . ILE A 1 83 ? 1.019 -0.663 7.257 1.00 93.50 83 ILE A N 1
ATOM 641 C CA . ILE A 1 83 ? 0.607 -1.589 6.206 1.00 93.50 83 ILE A CA 1
ATOM 642 C C . ILE A 1 83 ? 1.812 -1.937 5.361 1.00 93.50 83 ILE A C 1
ATOM 644 O O . ILE A 1 83 ? 2.522 -1.050 4.892 1.00 93.50 83 ILE A O 1
ATOM 648 N N . GLN A 1 84 ? 2.019 -3.232 5.153 1.00 91.38 84 GLN A N 1
ATOM 649 C CA . GLN A 1 84 ? 3.049 -3.739 4.261 1.00 91.38 84 GLN A CA 1
ATOM 650 C C . GLN A 1 84 ? 2.417 -4.127 2.930 1.00 91.38 84 GLN A C 1
ATOM 652 O O . GLN A 1 84 ? 1.421 -4.848 2.883 1.00 91.38 84 GLN A O 1
ATOM 657 N N . VAL A 1 85 ? 3.028 -3.665 1.847 1.00 90.31 85 VAL A N 1
ATOM 658 C CA . VAL A 1 85 ? 2.599 -3.937 0.479 1.00 90.31 85 VAL A CA 1
ATOM 659 C C . VAL A 1 85 ? 3.742 -4.572 -0.285 1.00 90.31 85 VAL A C 1
ATOM 661 O O . VAL A 1 85 ? 4.889 -4.132 -0.207 1.00 90.31 85 VAL A O 1
ATOM 664 N N . LYS A 1 86 ? 3.437 -5.631 -1.031 1.00 89.44 86 LYS A N 1
ATOM 665 C CA . LYS A 1 86 ? 4.413 -6.354 -1.841 1.00 89.44 86 LYS A CA 1
ATOM 666 C C . LYS A 1 86 ? 3.998 -6.327 -3.304 1.00 89.44 86 LYS A C 1
ATOM 668 O O . LYS A 1 86 ? 2.888 -6.727 -3.639 1.00 89.44 86 LYS A O 1
ATOM 673 N N . GLN A 1 87 ? 4.922 -5.934 -4.171 1.00 87.50 87 GLN A N 1
ATOM 674 C CA . GLN A 1 87 ? 4.774 -6.057 -5.617 1.00 87.50 87 GLN A CA 1
ATOM 675 C C . GLN A 1 87 ? 6.031 -6.726 -6.168 1.00 87.50 87 GLN A C 1
ATOM 677 O O . GLN A 1 87 ? 7.143 -6.215 -6.012 1.00 87.50 87 GLN A O 1
ATOM 682 N N . SER A 1 88 ? 5.869 -7.899 -6.780 1.00 82.88 88 SER A N 1
ATOM 683 C CA . SER A 1 88 ? 6.989 -8.737 -7.229 1.00 82.88 88 SER A CA 1
ATOM 684 C C . SER A 1 88 ? 8.005 -8.990 -6.092 1.00 82.88 88 SER A C 1
ATOM 686 O O . SER A 1 88 ? 7.651 -9.576 -5.064 1.00 82.88 88 SER A O 1
ATOM 688 N N . SER A 1 89 ? 9.260 -8.553 -6.244 1.00 80.31 89 SER A N 1
ATOM 689 C CA . SER A 1 89 ? 10.317 -8.651 -5.227 1.00 80.31 89 SER A CA 1
ATOM 690 C C . SER A 1 89 ? 10.401 -7.436 -4.295 1.00 80.31 89 SER A C 1
ATOM 692 O O . SER A 1 89 ? 11.121 -7.490 -3.298 1.00 80.31 89 SER A O 1
ATOM 694 N N . ARG A 1 90 ? 9.667 -6.352 -4.579 1.00 83.44 90 ARG A N 1
ATOM 695 C CA . ARG A 1 90 ? 9.735 -5.095 -3.824 1.00 83.44 90 ARG A CA 1
ATOM 696 C C . ARG A 1 90 ? 8.727 -5.075 -2.686 1.00 83.44 90 ARG A C 1
ATOM 698 O O . ARG A 1 90 ? 7.632 -5.633 -2.789 1.00 83.44 90 ARG A O 1
ATOM 705 N N . ARG A 1 91 ? 9.119 -4.420 -1.597 1.00 88.00 91 ARG A N 1
ATOM 706 C CA . ARG A 1 91 ? 8.281 -4.181 -0.424 1.00 88.00 91 ARG A CA 1
ATOM 707 C C . ARG A 1 91 ? 8.160 -2.686 -0.202 1.00 88.00 91 ARG A C 1
ATOM 709 O O . ARG A 1 91 ? 9.138 -1.961 -0.353 1.00 88.00 91 ARG A O 1
ATOM 716 N N . TYR A 1 92 ? 6.963 -2.275 0.166 1.00 88.12 92 TYR A N 1
ATOM 717 C CA . TYR A 1 92 ? 6.591 -0.903 0.441 1.00 88.12 92 TYR A CA 1
ATOM 718 C C . TYR A 1 92 ? 5.803 -0.861 1.738 1.00 88.12 92 TYR A C 1
ATOM 720 O O . TYR A 1 92 ? 5.134 -1.833 2.097 1.00 88.12 92 TYR A O 1
ATOM 728 N N . ASP A 1 93 ? 5.851 0.272 2.416 1.00 90.12 93 ASP A N 1
ATOM 729 C CA . ASP A 1 93 ? 5.093 0.515 3.624 1.00 90.12 93 ASP A CA 1
ATOM 730 C C . ASP A 1 93 ? 4.412 1.883 3.594 1.00 90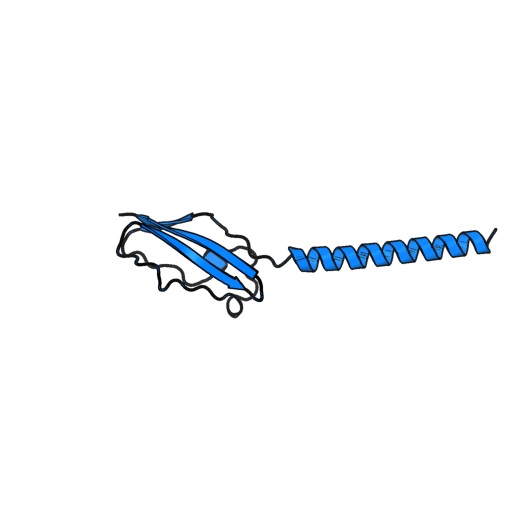.12 93 ASP A C 1
ATOM 732 O O . ASP A 1 93 ? 4.876 2.850 2.991 1.00 90.12 93 ASP A O 1
ATOM 736 N N . PHE A 1 94 ? 3.252 1.945 4.235 1.00 91.62 94 PHE A N 1
ATOM 737 C CA . PHE A 1 94 ? 2.568 3.195 4.534 1.00 91.62 94 PHE A CA 1
ATOM 738 C C . PHE A 1 94 ? 1.805 3.051 5.845 1.00 91.62 94 PHE A C 1
ATOM 740 O O . PHE A 1 94 ? 1.585 1.941 6.335 1.00 91.62 94 PHE A O 1
ATOM 747 N N . LYS A 1 95 ? 1.397 4.174 6.435 1.00 95.00 95 LYS A N 1
ATOM 748 C CA . LYS A 1 95 ? 0.662 4.169 7.702 1.00 95.00 95 LYS A CA 1
ATOM 749 C C . LYS A 1 95 ? -0.800 4.535 7.494 1.00 95.00 95 LYS A C 1
ATOM 751 O O . LYS A 1 95 ? -1.117 5.431 6.714 1.00 95.00 95 LYS A O 1
ATOM 756 N N . ILE A 1 96 ? -1.683 3.885 8.238 1.00 96.19 96 ILE A N 1
ATOM 757 C CA . ILE A 1 96 ? -3.085 4.264 8.396 1.00 96.19 96 ILE A CA 1
ATOM 758 C C . ILE A 1 96 ? -3.271 4.760 9.827 1.00 96.19 96 ILE A C 1
ATOM 760 O O . ILE A 1 96 ? -2.945 4.048 10.769 1.00 96.19 96 ILE A O 1
ATOM 764 N N . LYS A 1 97 ? -3.777 5.980 9.995 1.00 96.62 97 LYS A N 1
ATOM 765 C CA . LYS A 1 97 ? -4.156 6.548 11.288 1.00 96.62 97 LYS A CA 1
ATOM 766 C C . LYS A 1 97 ? -5.675 6.499 11.417 1.00 96.62 97 LYS A C 1
ATOM 768 O O . LYS A 1 97 ? -6.365 7.126 10.621 1.00 96.62 97 LYS A O 1
ATOM 773 N N . ILE A 1 98 ? -6.175 5.790 12.418 1.00 97.06 98 ILE A N 1
ATOM 774 C CA . ILE A 1 98 ? -7.576 5.845 12.826 1.00 97.06 98 ILE A CA 1
ATOM 775 C C . ILE A 1 98 ? -7.703 6.906 13.917 1.00 97.06 98 ILE A C 1
ATOM 777 O O . ILE A 1 98 ? -6.948 6.885 14.893 1.00 97.06 98 ILE A O 1
ATOM 781 N N . THR A 1 99 ? -8.613 7.852 13.727 1.00 95.06 99 THR A N 1
ATOM 782 C CA . THR A 1 99 ? -8.963 8.885 14.710 1.00 95.06 99 THR A CA 1
ATOM 783 C C . THR A 1 99 ? -10.380 8.667 15.207 1.00 95.06 99 THR A C 1
ATOM 785 O O . THR A 1 99 ? -11.190 8.101 14.475 1.00 95.06 99 THR A O 1
ATOM 788 N N . GLU A 1 100 ? -10.651 9.140 16.419 1.00 90.62 100 GLU A N 1
ATOM 789 C CA . GLU A 1 100 ? -12.015 9.312 16.936 1.00 90.62 100 GLU A CA 1
ATOM 790 C C . GLU A 1 100 ? -12.866 10.190 16.006 1.00 90.62 100 GLU A C 1
ATOM 792 O O . GLU A 1 100 ? -12.278 11.028 15.264 1.00 90.62 100 GLU A O 1
#

Foldseek 3Di:
DVVVVVVVVVVVVVVVVVVVVVVVVVCVVPVQDWDFPDQEAEDEQVDDDDPQVVVGTPNCPDRVQKDKDPPPDRSNDFDKDKTWIDHDPDIDIHIYGYDD

Radius of gyration: 23.14 Å; chains: 1; bounding box: 59×19×62 Å

Organism: NCBI:txid2692629

Secondary structure (DSSP, 8-state):
-HHHHHHHHHHHHHHHHHHHHHHHHHHHHHTT--EES-SEEEEETTPPPP--HHHHEE--S-GGGEEE--TT--TTS-EEEEEEEEETTEEEEEEEEEE-

pLDDT: mean 83.82, std 12.78, range [50.47, 97.06]

Sequence (100 aa):
MKTLRFKYTIYAVLTCICLSLLGMIYVGANGLALAPRKAVFTYQQGGTLKTDPGYYFKGVTDPDRVKMDLSKVDTKKPGIYTIQVKQSSRRYDFKIKITE